Protein AF-A0A090KVN3-F1 (afdb_monomer)

Organism: Strongyloides ratti (NCBI:txid34506)

Foldseek 3Di:
DADPVPRAAWDADVVQQWTFHPDPVPRDIDHVCPPPLSPPDPDDPVLLVVLLVCVVVVHDLVVNCVVSVHDSVVSVVSSVSSVVVVVVVCVVPPVPPADDPDDDDDPPPPPDDDDDPPDDD

Radius of gyration: 23.24 Å; Cα contacts (8 Å, |Δi|>4): 98; chains: 1; bounding box: 38×51×78 Å

Solvent-accessible surface area (backbone atoms only — not comparable to full-atom values): 7686 Å² total; per-residue (Å²): 114,60,29,94,89,73,64,45,61,43,48,77,41,74,96,74,43,28,35,29,31,67,51,87,90,70,53,52,70,44,57,67,37,58,96,44,99,60,40,96,59,88,69,53,71,67,59,54,51,49,53,48,52,40,50,75,69,67,51,52,64,67,58,49,14,65,75,67,75,44,53,62,68,55,38,52,50,49,54,54,48,54,52,46,54,52,49,55,54,44,68,76,40,92,70,67,88,48,57,97,90,47,85,75,81,78,83,70,77,80,79,74,75,81,83,79,86,75,78,90,133

pLDDT: mean 83.03, std 16.19, range [42.59, 96.81]

Structure (mmCIF, N/CA/C/O backbone):
data_AF-A0A090KVN3-F1
#
_entry.id   AF-A0A090KVN3-F1
#
loop_
_atom_site.group_PDB
_atom_site.id
_atom_site.type_symbol
_atom_site.label_atom_id
_atom_site.label_alt_id
_atom_site.label_comp_id
_atom_site.label_asym_id
_atom_site.label_entity_id
_atom_site.label_seq_id
_atom_site.pdbx_PDB_ins_code
_atom_site.Cartn_x
_atom_site.Cartn_y
_atom_site.Cartn_z
_atom_site.occupancy
_atom_site.B_iso_or_equiv
_atom_site.auth_seq_id
_atom_site.auth_comp_id
_atom_site.auth_asym_id
_atom_site.auth_atom_id
_atom_site.pdbx_PDB_model_num
ATOM 1 N N . MET A 1 1 ? -10.866 9.350 15.349 1.00 78.56 1 MET A N 1
ATOM 2 C CA . MET A 1 1 ? -11.472 8.197 14.653 1.00 78.56 1 MET A CA 1
ATOM 3 C C . MET A 1 1 ? -12.481 7.554 15.581 1.00 78.56 1 MET A C 1
ATOM 5 O O . MET A 1 1 ? -12.116 7.161 16.689 1.00 78.56 1 MET A O 1
ATOM 9 N N . GLU A 1 2 ? -13.707 7.416 15.104 1.00 90.25 2 GLU A N 1
ATOM 10 C CA . GLU A 1 2 ? -14.776 6.663 15.760 1.00 90.25 2 GLU A CA 1
ATOM 11 C C . GLU A 1 2 ? -14.795 5.214 15.261 1.00 90.25 2 GLU A C 1
ATOM 13 O O . GLU A 1 2 ? -14.266 4.895 14.193 1.00 90.25 2 GLU A O 1
ATOM 18 N N . CYS A 1 3 ? -15.358 4.309 16.057 1.00 91.56 3 CYS A N 1
ATOM 19 C CA . CYS A 1 3 ? -15.504 2.915 15.668 1.00 91.56 3 CYS A CA 1
ATOM 20 C C . CYS A 1 3 ? -16.576 2.781 14.573 1.00 91.56 3 CYS A C 1
ATOM 22 O O . CYS A 1 3 ? -17.713 3.182 14.814 1.00 91.56 3 CYS A O 1
ATOM 24 N N . PRO A 1 4 ? -16.282 2.143 13.425 1.00 90.12 4 PRO A N 1
ATOM 25 C CA . PRO A 1 4 ? -17.243 2.040 12.325 1.00 90.12 4 PRO A CA 1
ATOM 26 C C . PRO A 1 4 ? -18.475 1.182 12.651 1.00 90.12 4 PRO A C 1
ATOM 28 O O . PRO A 1 4 ? -19.473 1.280 11.953 1.00 90.12 4 PRO A O 1
ATOM 31 N N . GLU A 1 5 ? -18.423 0.336 13.686 1.00 90.88 5 GLU A N 1
ATOM 32 C CA . GLU A 1 5 ? -19.559 -0.518 14.067 1.00 90.88 5 GLU A CA 1
ATOM 33 C C . GLU A 1 5 ? -20.460 0.101 15.141 1.00 90.88 5 GLU A C 1
ATOM 35 O O . GLU A 1 5 ? -21.634 -0.245 15.218 1.00 90.88 5 GLU A O 1
ATOM 40 N N . CYS A 1 6 ? -19.934 0.973 16.007 1.00 92.50 6 CYS A N 1
ATOM 41 C CA . CYS A 1 6 ? -20.689 1.453 17.170 1.00 92.50 6 CYS A CA 1
ATOM 42 C C . CYS A 1 6 ? -20.546 2.947 17.486 1.00 92.50 6 CYS A C 1
ATOM 44 O O . CYS A 1 6 ? -21.107 3.381 18.487 1.00 92.50 6 CYS A O 1
ATOM 46 N N . GLY A 1 7 ? -19.780 3.715 16.705 1.00 91.19 7 GLY A N 1
ATOM 47 C CA . GLY A 1 7 ? -19.584 5.163 16.885 1.00 91.19 7 GLY A CA 1
ATOM 48 C C . GLY A 1 7 ? -18.708 5.572 18.076 1.00 91.19 7 GLY A C 1
ATOM 49 O O . GLY A 1 7 ? -18.285 6.715 18.168 1.00 91.19 7 GLY A O 1
ATOM 50 N N . GLU A 1 8 ? -18.377 4.649 18.979 1.00 92.88 8 GLU A N 1
ATOM 51 C CA . GLU A 1 8 ? -17.575 4.950 20.172 1.00 92.88 8 GLU A CA 1
ATOM 52 C C . GLU A 1 8 ? -16.121 5.325 19.838 1.00 92.88 8 GLU A C 1
ATOM 54 O O . GLU A 1 8 ? -15.570 4.859 18.827 1.00 92.88 8 GLU A O 1
ATOM 59 N N . PRO A 1 9 ? -15.436 6.085 20.714 1.00 92.25 9 PRO A N 1
ATOM 60 C CA . PRO A 1 9 ? -14.046 6.454 20.503 1.00 92.25 9 PRO A CA 1
ATOM 61 C C . PRO A 1 9 ? -13.129 5.227 20.441 1.00 92.25 9 PRO A C 1
ATOM 63 O O . PRO A 1 9 ? -13.325 4.200 21.103 1.00 92.25 9 PRO A O 1
ATOM 66 N N . THR A 1 10 ? -12.072 5.352 19.645 1.00 94.50 10 THR A N 1
ATOM 67 C CA . THR A 1 10 ? -11.035 4.325 19.500 1.00 94.50 10 THR A CA 1
ATOM 68 C C . THR A 1 10 ? -9.722 4.777 20.134 1.00 94.50 10 THR A C 1
ATOM 70 O O . THR A 1 10 ? -9.415 5.966 20.195 1.00 94.50 10 THR A O 1
ATOM 73 N N . THR A 1 11 ? -8.915 3.823 20.594 1.00 94.81 11 THR A N 1
ATOM 74 C CA . THR A 1 11 ? -7.537 4.060 21.042 1.00 94.81 11 THR A CA 1
ATOM 75 C C . THR A 1 11 ? -6.562 3.564 19.983 1.00 94.81 11 THR A C 1
ATOM 77 O O . THR A 1 11 ? -6.714 2.457 19.460 1.00 94.81 11 THR A O 1
ATOM 80 N N . PHE A 1 12 ? -5.536 4.360 19.685 1.00 94.56 12 PHE A N 1
ATOM 81 C CA . PHE A 1 12 ? -4.525 4.002 18.697 1.00 94.56 12 PHE A CA 1
ATOM 82 C C . PHE A 1 12 ? -3.379 3.187 19.310 1.00 94.56 12 PHE A C 1
ATOM 84 O O . PHE A 1 12 ? -2.661 3.643 20.198 1.00 94.56 12 PHE A O 1
ATOM 91 N N . GLN A 1 13 ? -3.178 1.977 18.798 1.00 93.44 13 GLN A N 1
ATOM 92 C CA . GLN A 1 13 ? -2.083 1.083 19.154 1.00 93.44 13 GLN A CA 1
ATOM 93 C C . GLN A 1 13 ? -0.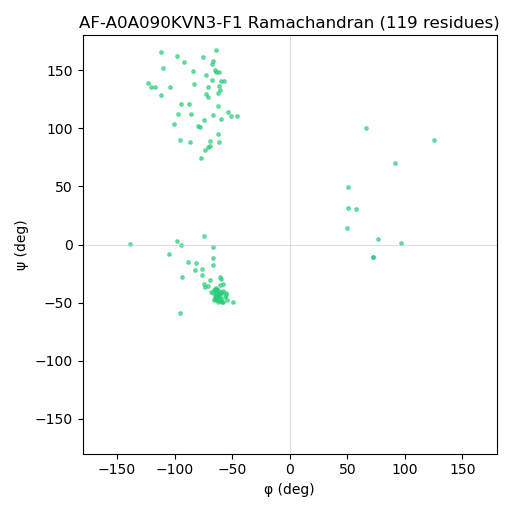935 1.249 18.158 1.00 93.44 13 GLN A C 1
ATOM 95 O O . GLN A 1 13 ? -0.869 0.535 17.157 1.00 93.44 13 GLN A O 1
ATOM 100 N N . ARG A 1 14 ? -0.013 2.172 18.455 1.00 90.00 14 ARG A N 1
ATOM 101 C CA . ARG A 1 14 ? 1.118 2.542 17.580 1.00 90.00 14 ARG A CA 1
ATOM 102 C C . ARG A 1 14 ? 1.908 1.342 17.054 1.00 90.00 14 ARG A C 1
ATOM 104 O O . ARG A 1 14 ? 2.074 1.218 15.850 1.00 90.00 14 ARG A O 1
ATOM 111 N N . ALA A 1 15 ? 2.308 0.423 17.934 1.00 90.06 15 ALA A N 1
ATOM 112 C CA . ALA A 1 15 ? 3.122 -0.741 17.566 1.00 90.06 15 ALA A CA 1
ATOM 113 C C . ALA A 1 15 ? 2.451 -1.676 16.543 1.00 90.06 15 ALA A C 1
ATOM 115 O O . ALA A 1 15 ? 3.134 -2.358 15.790 1.00 90.06 15 ALA A O 1
ATOM 116 N N . LYS A 1 16 ? 1.114 -1.720 16.519 1.00 88.88 16 LYS A N 1
ATOM 117 C CA . LYS A 1 16 ? 0.344 -2.568 15.596 1.00 88.88 16 LYS A CA 1
ATOM 118 C C . LYS A 1 16 ? -0.291 -1.779 14.456 1.00 88.88 16 LYS A C 1
ATOM 120 O O . LYS A 1 16 ? -0.862 -2.387 13.556 1.00 88.88 16 LYS A O 1
ATOM 125 N N . LEU A 1 17 ? -0.226 -0.447 14.512 1.00 91.62 17 LEU A N 1
ATOM 126 C CA . LEU A 1 17 ? -0.932 0.456 13.608 1.00 91.62 17 LEU A CA 1
ATOM 127 C C . LEU A 1 17 ? -2.425 0.101 13.529 1.00 91.62 17 LEU A C 1
ATOM 129 O O . LEU A 1 17 ? -2.988 -0.066 12.447 1.00 91.62 17 LEU A O 1
ATOM 133 N N . LEU A 1 18 ? -3.057 -0.063 14.695 1.00 93.62 18 LEU A N 1
ATOM 134 C CA . LEU A 1 18 ? -4.474 -0.411 14.821 1.00 93.62 18 LEU A CA 1
ATOM 135 C C . LEU A 1 18 ? -5.210 0.627 15.658 1.00 93.62 18 LEU A C 1
ATOM 137 O O . LEU A 1 18 ? -4.741 1.026 16.720 1.00 93.62 18 LEU A O 1
ATOM 141 N N . PHE A 1 19 ? -6.411 0.982 15.233 1.00 93.88 19 PHE A N 1
ATOM 142 C CA . PHE A 1 19 ? -7.387 1.666 16.062 1.00 93.88 19 PHE A CA 1
ATOM 143 C C . PHE A 1 19 ? -8.310 0.630 16.687 1.00 93.88 19 PHE A C 1
ATOM 145 O O . PHE A 1 19 ? -8.947 -0.145 15.977 1.00 93.88 19 PHE A O 1
ATOM 152 N N . LYS A 1 20 ? -8.367 0.585 18.017 1.00 94.44 20 LYS A N 1
ATOM 153 C CA . LYS A 1 20 ? -9.177 -0.381 18.761 1.00 94.44 20 LYS A CA 1
ATOM 154 C C . LYS A 1 20 ? -10.316 0.330 19.477 1.00 94.44 20 LYS A C 1
ATOM 156 O O . LYS A 1 20 ? -10.071 1.279 20.216 1.00 94.44 20 LYS A O 1
ATOM 161 N N . CYS A 1 21 ? -11.543 -0.145 19.292 1.00 95.00 21 CYS A N 1
ATOM 162 C CA . CYS A 1 21 ? -12.704 0.345 20.026 1.00 95.00 21 CYS A CA 1
ATOM 163 C C . CYS A 1 21 ? -12.529 0.118 21.536 1.00 95.00 21 CYS A C 1
ATOM 165 O O . CYS A 1 21 ? -12.152 -0.976 21.971 1.00 95.00 21 CYS A O 1
ATOM 167 N N . THR A 1 22 ? -12.812 1.151 22.331 1.00 91.69 22 THR A N 1
ATOM 168 C CA . THR A 1 22 ? -12.727 1.113 23.800 1.00 91.69 22 THR A CA 1
ATOM 169 C C . THR A 1 22 ? -13.905 0.369 24.434 1.00 91.69 22 THR A C 1
ATOM 171 O O . THR A 1 22 ? -13.762 -0.219 25.510 1.00 91.69 22 THR A O 1
ATOM 174 N N . LYS A 1 23 ? -15.058 0.322 23.751 1.00 92.69 23 LYS A N 1
ATOM 175 C CA . LYS A 1 23 ? -16.266 -0.366 24.219 1.00 92.69 23 LYS A CA 1
ATOM 176 C C . LYS A 1 23 ? -16.014 -1.865 24.368 1.00 92.69 23 LYS A C 1
ATOM 178 O O . LYS A 1 23 ? -15.736 -2.568 23.392 1.00 92.69 23 LYS A O 1
ATOM 183 N N . ARG A 1 24 ? -16.175 -2.378 25.594 1.00 88.31 24 ARG A N 1
ATOM 184 C CA . ARG A 1 24 ? -15.911 -3.789 25.936 1.00 88.31 24 ARG A CA 1
ATOM 185 C C . ARG A 1 24 ? -16.758 -4.792 25.156 1.00 88.31 24 ARG A C 1
ATOM 187 O O . ARG A 1 24 ? -16.266 -5.901 24.964 1.00 88.31 24 ARG A O 1
ATOM 194 N N . SER A 1 25 ? -17.972 -4.422 24.743 1.00 92.88 25 SER A N 1
ATOM 195 C CA . SER A 1 25 ? -18.871 -5.278 23.958 1.00 92.88 25 SER A CA 1
ATOM 196 C C . SER A 1 25 ? -18.567 -5.287 22.457 1.00 92.88 25 SER A C 1
ATOM 198 O O . SER A 1 25 ? -18.921 -6.248 21.792 1.00 92.88 25 SER A O 1
ATOM 200 N N . CYS A 1 26 ? -17.890 -4.259 21.929 1.00 92.69 26 CYS A N 1
ATOM 201 C CA . CYS A 1 26 ? -17.528 -4.173 20.511 1.00 92.69 26 CYS A CA 1
ATOM 202 C C . CYS A 1 26 ? -16.103 -4.690 20.266 1.00 92.69 26 CYS A C 1
ATOM 204 O O . CYS A 1 26 ? -15.898 -5.642 19.522 1.00 92.69 26 CYS A O 1
ATOM 206 N N . ARG A 1 27 ? -15.092 -4.082 20.912 1.00 88.19 27 ARG A N 1
ATOM 207 C CA . ARG A 1 27 ? -13.651 -4.408 20.770 1.00 88.19 27 ARG A CA 1
ATOM 208 C C . ARG A 1 27 ? -13.121 -4.486 19.330 1.00 88.19 27 ARG A C 1
ATOM 210 O O . ARG A 1 27 ? -12.003 -4.974 19.136 1.00 88.19 27 ARG A O 1
ATOM 217 N N . LYS A 1 28 ? -13.865 -3.991 18.339 1.00 93.31 28 LYS A N 1
ATOM 218 C CA . LYS A 1 28 ? -13.446 -4.009 16.940 1.00 93.31 28 LYS A CA 1
ATOM 219 C C . LYS A 1 28 ? -12.114 -3.285 16.775 1.00 93.31 28 LYS A C 1
ATOM 221 O O . LYS A 1 28 ? -11.866 -2.261 17.418 1.00 93.31 28 LYS A O 1
ATOM 226 N N . ALA A 1 29 ? -11.260 -3.832 15.919 1.00 92.50 29 ALA A N 1
ATOM 227 C CA . ALA A 1 29 ? -9.998 -3.224 15.536 1.00 92.50 29 ALA A CA 1
ATOM 228 C C . ALA A 1 29 ? -10.009 -2.912 14.039 1.00 92.50 29 ALA A C 1
ATOM 230 O O . ALA A 1 29 ? -10.424 -3.740 13.229 1.00 92.50 29 ALA A O 1
ATOM 231 N N . VAL A 1 30 ? -9.538 -1.722 13.688 1.00 92.19 30 VAL A N 1
ATOM 232 C CA . VAL A 1 30 ? -9.412 -1.236 12.314 1.00 92.19 30 VAL A CA 1
ATOM 233 C C . VAL A 1 30 ? -7.943 -0.926 12.064 1.00 92.19 30 VAL A C 1
ATOM 235 O O . VAL A 1 30 ? -7.281 -0.342 12.922 1.00 92.19 30 VAL A O 1
ATOM 238 N N . SER A 1 31 ? -7.401 -1.331 10.915 1.00 91.75 31 SER A N 1
ATOM 239 C CA . SER A 1 31 ? -6.021 -0.978 10.580 1.00 91.75 31 SER A CA 1
ATOM 240 C C . SER A 1 31 ? -5.917 0.505 10.265 1.00 91.75 31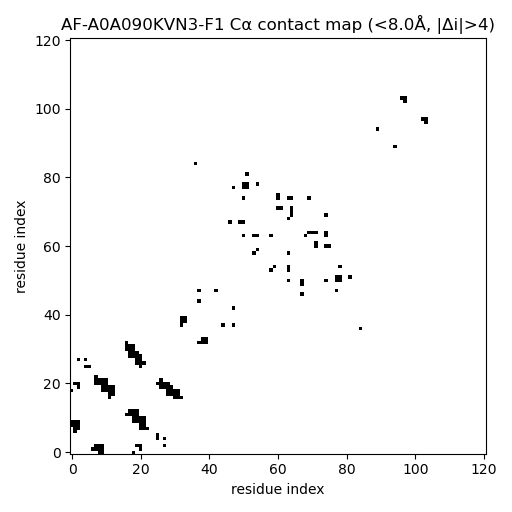 SER A C 1
ATOM 242 O O . SER A 1 31 ? -6.711 1.030 9.495 1.00 91.75 31 SER A O 1
ATOM 244 N N . ALA A 1 32 ? -4.890 1.162 10.794 1.00 90.88 32 ALA A N 1
ATOM 245 C CA . ALA A 1 32 ? -4.552 2.528 10.418 1.00 90.88 32 ALA A CA 1
ATOM 246 C C . ALA A 1 32 ? -4.069 2.648 8.966 1.00 90.88 32 ALA A C 1
ATOM 248 O O . ALA A 1 32 ? -3.990 3.752 8.444 1.00 90.88 32 ALA A O 1
ATOM 249 N N . LYS A 1 33 ? -3.778 1.518 8.306 1.00 90.06 33 LYS A N 1
ATOM 250 C CA . LYS A 1 33 ? -3.501 1.466 6.867 1.00 90.06 33 LYS A CA 1
ATOM 251 C C . LYS A 1 33 ? -4.772 1.586 6.027 1.00 90.06 33 LYS A C 1
ATOM 253 O O . LYS A 1 33 ? -4.673 1.906 4.846 1.00 90.06 33 LYS A O 1
ATOM 258 N N . ASN A 1 34 ? -5.947 1.300 6.592 1.00 89.38 34 ASN A N 1
ATOM 259 C CA . ASN A 1 34 ? -7.203 1.351 5.846 1.00 89.38 34 ASN A CA 1
ATOM 260 C C . ASN A 1 34 ? -7.467 2.772 5.337 1.00 89.38 34 ASN A C 1
ATOM 262 O O . ASN A 1 34 ? -7.288 3.735 6.076 1.00 89.38 34 ASN A O 1
ATOM 266 N N . GLY A 1 35 ? -7.898 2.888 4.080 1.00 84.62 35 GLY A N 1
ATOM 267 C CA . GLY A 1 35 ? -8.117 4.183 3.425 1.00 84.62 35 GLY A CA 1
ATOM 268 C C . GLY A 1 35 ? -6.836 4.892 2.973 1.00 84.62 35 GLY A C 1
ATOM 269 O O . GLY A 1 35 ? -6.909 6.008 2.478 1.00 84.62 35 GLY A O 1
ATOM 270 N N . THR A 1 36 ? -5.669 4.260 3.119 1.00 89.75 36 THR A N 1
ATOM 271 C CA . THR A 1 36 ? -4.402 4.750 2.558 1.00 89.75 36 THR A CA 1
ATOM 272 C C . THR A 1 36 ? -3.935 3.825 1.441 1.00 89.75 36 THR A C 1
ATOM 274 O O . THR A 1 36 ? -4.363 2.671 1.370 1.00 89.75 36 THR A O 1
ATOM 277 N N . PHE A 1 37 ? -2.974 4.274 0.636 1.00 89.31 37 PHE A N 1
ATOM 278 C CA . PHE A 1 37 ? -2.361 3.426 -0.388 1.00 89.31 37 PHE A CA 1
ATOM 279 C C . PHE A 1 37 ? -1.530 2.251 0.176 1.00 89.31 37 PHE A C 1
ATOM 281 O O . PHE A 1 37 ? -1.005 1.424 -0.561 1.00 89.31 37 PHE A O 1
ATOM 288 N N . PHE A 1 38 ? -1.400 2.140 1.502 1.00 91.31 38 PHE A N 1
ATOM 289 C CA . PHE A 1 38 ? -0.783 0.985 2.152 1.00 91.31 38 PHE A CA 1
ATOM 290 C C . PHE A 1 38 ? -1.793 -0.091 2.589 1.00 91.31 38 PHE A C 1
ATOM 292 O O . PHE A 1 38 ? -1.409 -1.101 3.195 1.00 91.31 38 PHE A O 1
ATOM 299 N N . ALA A 1 39 ? -3.089 0.126 2.351 1.00 90.38 39 ALA A N 1
ATOM 300 C CA . ALA A 1 39 ? -4.142 -0.808 2.730 1.00 90.38 39 ALA A CA 1
ATOM 301 C C . ALA A 1 39 ? -3.950 -2.177 2.055 1.00 90.38 39 ALA A C 1
ATOM 303 O O . ALA A 1 39 ? -3.554 -2.270 0.902 1.00 90.38 39 ALA A O 1
ATOM 304 N N . GLY A 1 40 ? -4.224 -3.269 2.776 1.00 86.00 40 GLY A N 1
ATOM 305 C CA . GLY A 1 40 ? -4.216 -4.625 2.203 1.00 86.00 40 GLY A CA 1
ATOM 306 C C . GLY A 1 40 ? -2.840 -5.217 1.861 1.00 86.00 40 GLY A C 1
ATOM 307 O O . GLY A 1 40 ? -2.743 -6.424 1.638 1.00 86.00 40 GLY A O 1
ATOM 308 N N . HIS A 1 41 ? -1.761 -4.431 1.887 1.00 87.94 41 HIS A N 1
ATOM 309 C CA . HIS A 1 41 ? -0.421 -4.927 1.579 1.00 87.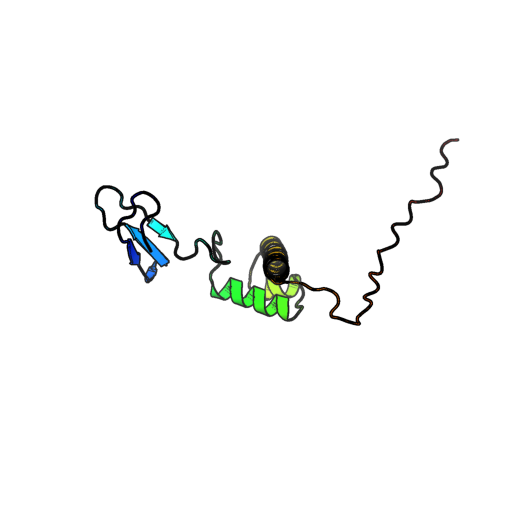94 41 HIS A CA 1
ATOM 310 C C . HIS A 1 41 ? 0.257 -5.596 2.787 1.00 87.94 41 HIS A C 1
ATOM 312 O O . HIS A 1 41 ? 0.196 -5.111 3.927 1.00 87.94 41 HIS A O 1
ATOM 318 N N . ARG A 1 42 ? 0.921 -6.729 2.510 1.00 85.19 42 ARG A N 1
ATOM 319 C CA . ARG A 1 42 ? 1.776 -7.474 3.458 1.00 85.19 42 ARG A CA 1
ATOM 320 C C . ARG A 1 42 ? 3.230 -6.992 3.468 1.00 85.19 42 ARG A C 1
ATOM 322 O O . ARG A 1 42 ? 3.961 -7.325 4.390 1.00 85.19 42 ARG A O 1
ATOM 329 N N . VAL A 1 43 ? 3.612 -6.228 2.448 1.00 85.81 43 VAL A N 1
ATOM 330 C CA . VAL A 1 43 ? 4.930 -5.606 2.293 1.00 85.81 43 VAL A CA 1
ATOM 331 C C . VAL A 1 43 ? 5.060 -4.441 3.280 1.00 85.81 43 VAL A C 1
ATOM 333 O O . VAL A 1 43 ? 4.061 -3.785 3.598 1.00 85.81 43 VAL A O 1
ATOM 336 N N . SER A 1 44 ? 6.262 -4.204 3.804 1.00 89.44 44 SER A N 1
ATOM 337 C CA . SER A 1 44 ? 6.503 -3.102 4.738 1.00 89.44 44 SER A CA 1
ATOM 338 C C . SER A 1 44 ? 6.340 -1.740 4.053 1.00 89.44 44 SER A C 1
ATOM 340 O O . SER A 1 44 ? 6.477 -1.608 2.837 1.00 89.44 44 SER A O 1
ATOM 342 N N . PHE A 1 45 ? 6.075 -0.686 4.832 1.00 91.31 45 PHE A N 1
ATOM 343 C CA . PHE A 1 45 ? 5.975 0.669 4.279 1.00 91.31 45 PHE A CA 1
ATOM 344 C C . PHE A 1 45 ? 7.253 1.102 3.566 1.00 91.31 45 PHE A C 1
ATOM 346 O O . PHE A 1 45 ? 7.178 1.718 2.507 1.00 91.31 45 PHE A O 1
ATOM 353 N N . SER A 1 46 ? 8.413 0.764 4.135 1.00 92.00 46 SER A N 1
ATOM 354 C CA . SER A 1 46 ? 9.702 1.158 3.571 1.00 92.00 46 SER A CA 1
ATOM 355 C C . SER A 1 46 ? 9.929 0.526 2.204 1.00 92.00 46 SER A C 1
ATOM 357 O O . SER A 1 46 ? 10.366 1.210 1.288 1.00 92.00 46 SER A O 1
ATOM 359 N N . GLU A 1 47 ? 9.606 -0.756 2.048 1.00 92.88 47 GLU A N 1
ATOM 360 C CA . GLU A 1 47 ? 9.733 -1.453 0.765 1.00 92.88 47 GLU A CA 1
ATOM 361 C C . GLU A 1 47 ? 8.758 -0.896 -0.276 1.00 92.88 47 GLU A C 1
ATOM 363 O O . GLU A 1 47 ? 9.147 -0.677 -1.419 1.00 92.88 47 GLU A O 1
ATOM 368 N N . ILE A 1 48 ? 7.506 -0.610 0.109 1.00 94.50 48 ILE A N 1
ATOM 369 C CA . ILE A 1 48 ? 6.518 -0.003 -0.801 1.00 94.50 48 ILE A CA 1
ATOM 370 C C . ILE A 1 48 ? 7.018 1.356 -1.298 1.00 94.50 48 ILE A C 1
ATOM 372 O O . ILE A 1 48 ? 6.982 1.622 -2.498 1.00 94.50 48 ILE A O 1
ATOM 376 N N . LEU A 1 49 ? 7.521 2.198 -0.391 1.00 95.06 49 LEU A N 1
ATOM 377 C CA . LEU A 1 49 ? 8.073 3.507 -0.737 1.00 95.06 49 LEU A CA 1
ATOM 378 C C . LEU A 1 49 ? 9.335 3.393 -1.598 1.00 95.06 49 LEU A C 1
ATOM 380 O O . LEU A 1 49 ? 9.493 4.160 -2.543 1.00 95.06 49 LEU A O 1
ATOM 384 N N . HIS A 1 50 ? 10.204 2.421 -1.321 1.00 95.62 50 HIS A N 1
ATOM 385 C CA . HIS A 1 50 ? 11.404 2.181 -2.119 1.00 95.62 50 HIS A CA 1
ATOM 386 C C . HIS A 1 50 ? 11.039 1.744 -3.548 1.00 95.62 50 HIS A C 1
ATOM 388 O O . HIS A 1 50 ? 11.526 2.327 -4.515 1.00 95.62 50 HIS A O 1
ATOM 394 N N . MET A 1 51 ? 10.108 0.797 -3.706 1.00 95.94 51 MET A N 1
ATOM 395 C CA . MET A 1 51 ? 9.610 0.401 -5.028 1.00 95.94 51 MET A CA 1
ATOM 396 C C . MET A 1 51 ? 8.970 1.579 -5.774 1.00 95.94 51 MET A C 1
ATOM 398 O O . MET A 1 51 ? 9.199 1.732 -6.974 1.00 95.94 51 MET A O 1
ATOM 402 N N . ALA A 1 52 ? 8.201 2.426 -5.081 1.00 95.69 52 ALA A N 1
ATOM 403 C CA . ALA A 1 52 ? 7.599 3.621 -5.672 1.00 95.69 52 ALA A CA 1
ATOM 404 C C . ALA A 1 52 ? 8.665 4.618 -6.148 1.00 95.69 52 ALA A C 1
ATOM 406 O O . ALA A 1 52 ? 8.582 5.120 -7.267 1.00 95.69 52 ALA A O 1
ATOM 407 N N . TYR A 1 53 ? 9.698 4.859 -5.336 1.00 96.81 53 TYR A N 1
ATOM 408 C CA . TYR A 1 53 ? 10.830 5.710 -5.697 1.00 96.81 53 TYR A CA 1
ATOM 409 C C . TYR A 1 53 ? 11.545 5.202 -6.957 1.00 96.81 53 TYR A C 1
ATOM 411 O O . TYR A 1 53 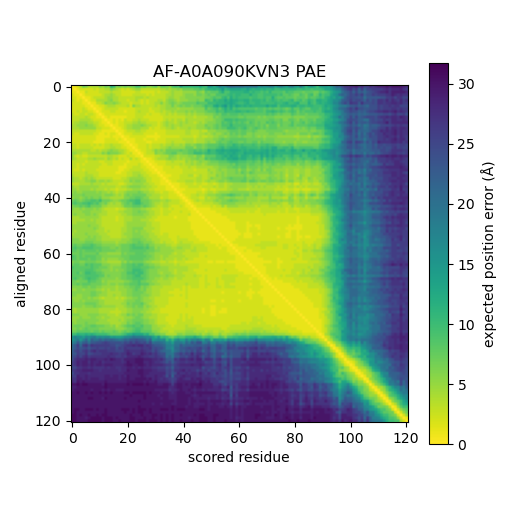? 11.734 5.957 -7.911 1.00 96.81 53 TYR A O 1
ATOM 419 N N . LEU A 1 54 ? 11.877 3.909 -7.008 1.00 96.38 54 LEU A N 1
ATOM 420 C CA . LEU A 1 54 ? 12.538 3.315 -8.172 1.00 96.38 54 LEU A CA 1
ATOM 421 C C . LEU A 1 54 ? 11.658 3.364 -9.425 1.00 96.38 54 LEU A C 1
ATOM 423 O O . LEU A 1 54 ? 12.168 3.593 -10.525 1.00 96.38 54 LEU A O 1
ATOM 427 N N . TRP A 1 55 ? 10.346 3.172 -9.267 1.00 96.44 55 TRP A N 1
ATOM 428 C CA . TRP A 1 55 ? 9.385 3.298 -10.358 1.00 96.44 55 TRP A CA 1
ATOM 429 C C . TRP A 1 55 ? 9.326 4.726 -10.914 1.00 96.44 55 TRP A C 1
ATOM 431 O O . TRP A 1 55 ? 9.392 4.900 -12.131 1.00 96.44 55 TRP A O 1
ATOM 441 N N . LEU A 1 56 ? 9.288 5.746 -10.048 1.00 95.12 56 LEU A N 1
ATOM 442 C CA . LEU A 1 56 ? 9.357 7.156 -10.455 1.00 95.12 56 LEU A CA 1
ATOM 443 C C . LEU A 1 56 ? 10.665 7.474 -11.189 1.00 95.12 56 LEU A C 1
ATOM 445 O O . LEU A 1 56 ? 10.666 8.226 -12.162 1.00 95.12 56 LEU A O 1
ATOM 449 N N . TRP A 1 57 ? 11.764 6.835 -10.783 1.00 96.19 57 TRP A N 1
ATOM 450 C CA . TRP A 1 57 ? 13.059 6.923 -11.460 1.00 96.19 57 TRP A CA 1
ATOM 451 C C . TRP A 1 57 ? 13.136 6.125 -12.776 1.00 96.19 57 TRP A C 1
ATOM 453 O O . TRP A 1 57 ? 14.202 6.004 -13.376 1.00 96.19 57 TRP A O 1
ATOM 463 N N . LYS A 1 58 ? 12.013 5.561 -13.245 1.00 94.25 58 LYS A N 1
ATOM 464 C CA . LYS A 1 58 ? 11.909 4.742 -14.466 1.00 94.25 58 LYS A CA 1
ATOM 465 C C . LYS A 1 58 ? 12.835 3.521 -14.462 1.00 94.25 58 LYS A C 1
ATOM 467 O O . LYS A 1 58 ? 13.277 3.054 -15.512 1.00 94.25 58 LYS A O 1
ATOM 472 N N . THR A 1 59 ? 13.110 2.981 -13.277 1.00 95.00 59 THR A N 1
ATOM 473 C CA . THR A 1 59 ? 13.936 1.784 -13.112 1.00 95.00 59 THR A CA 1
ATOM 474 C C . THR 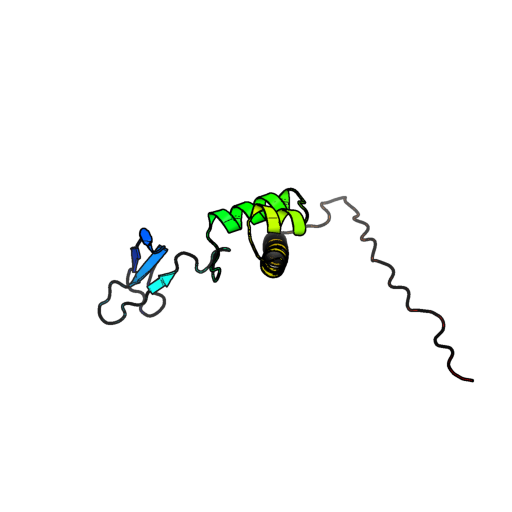A 1 59 ? 13.221 0.563 -13.693 1.00 95.00 59 THR A C 1
ATOM 476 O O . THR A 1 59 ? 12.004 0.413 -13.564 1.00 95.00 59 THR A O 1
ATOM 479 N N . SER A 1 60 ? 13.969 -0.335 -14.341 1.00 94.31 60 SER A N 1
ATOM 480 C CA . SER A 1 60 ? 13.387 -1.547 -14.925 1.00 94.31 60 SER A CA 1
ATOM 481 C C . SER A 1 60 ? 12.795 -2.467 -13.849 1.00 94.31 60 SER A C 1
ATOM 483 O O . SER A 1 60 ? 13.328 -2.573 -12.745 1.00 94.31 60 SER A O 1
ATOM 485 N N . VAL A 1 61 ? 11.733 -3.206 -14.183 1.00 93.88 61 VAL A N 1
ATOM 486 C CA . VAL A 1 61 ? 11.090 -4.150 -13.246 1.00 93.88 61 VAL A CA 1
ATOM 487 C C . VAL A 1 61 ? 12.065 -5.214 -12.735 1.00 93.88 61 VAL A C 1
ATOM 489 O O . VAL A 1 61 ? 11.958 -5.650 -11.594 1.00 93.88 61 VAL A O 1
ATOM 492 N N . ILE A 1 62 ? 13.018 -5.628 -13.576 1.00 95.44 62 ILE A N 1
ATOM 493 C CA . ILE A 1 62 ? 14.047 -6.614 -13.220 1.00 95.44 62 ILE A CA 1
ATOM 494 C C . ILE A 1 62 ? 14.958 -6.028 -12.138 1.00 95.44 62 ILE A C 1
ATOM 496 O O . ILE A 1 62 ? 1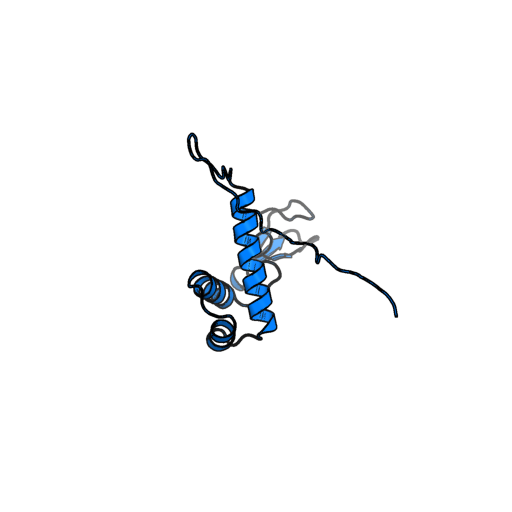5.151 -6.647 -11.099 1.00 95.44 62 ILE A O 1
ATOM 500 N N . SER A 1 63 ? 15.425 -4.796 -12.335 1.00 94.12 63 SER A N 1
ATOM 501 C CA . SER A 1 63 ? 16.262 -4.098 -11.359 1.00 94.12 63 SER A CA 1
ATOM 502 C C . SER A 1 63 ? 15.517 -3.814 -10.051 1.00 94.12 63 SER A C 1
ATOM 504 O O . SER A 1 63 ? 16.103 -3.967 -8.989 1.00 94.12 63 SER A O 1
ATOM 506 N N . ILE A 1 64 ? 14.228 -3.456 -10.103 1.00 94.75 64 ILE A N 1
ATOM 507 C CA . ILE A 1 64 ? 13.399 -3.251 -8.898 1.00 94.75 64 ILE A CA 1
ATOM 508 C C . ILE A 1 64 ? 13.231 -4.559 -8.126 1.00 94.75 64 ILE A C 1
ATOM 510 O O . ILE A 1 64 ? 13.382 -4.585 -6.909 1.00 94.75 64 ILE A O 1
ATOM 514 N N . LYS A 1 65 ? 12.937 -5.653 -8.836 1.00 94.75 65 LYS A N 1
ATOM 515 C CA . LYS A 1 65 ? 12.841 -6.993 -8.254 1.00 94.75 65 LYS A CA 1
ATOM 516 C C . LYS A 1 65 ? 14.127 -7.352 -7.503 1.00 94.75 65 LYS A C 1
ATOM 518 O O . LYS A 1 65 ? 14.040 -7.810 -6.370 1.00 94.75 65 LYS A O 1
ATOM 523 N N . ASP A 1 66 ? 15.285 -7.133 -8.121 1.00 94.38 66 ASP A N 1
ATOM 524 C CA . ASP A 1 66 ? 16.569 -7.501 -7.524 1.00 94.38 66 ASP A CA 1
ATOM 525 C C . ASP A 1 66 ? 16.977 -6.553 -6.376 1.00 94.38 66 ASP A C 1
ATOM 527 O O . ASP A 1 66 ? 17.492 -7.022 -5.370 1.00 94.38 66 ASP A O 1
ATOM 531 N N . GLN A 1 67 ? 16.691 -5.247 -6.465 1.00 92.94 67 GLN A N 1
ATOM 532 C CA . GLN A 1 67 ? 17.015 -4.269 -5.409 1.00 92.94 67 GLN A CA 1
ATOM 533 C C . GLN A 1 67 ? 16.100 -4.354 -4.183 1.00 92.94 67 GLN A C 1
ATOM 535 O O . GLN A 1 67 ? 16.537 -4.080 -3.069 1.00 92.94 67 GLN A O 1
ATOM 540 N N . CYS A 1 68 ? 14.824 -4.686 -4.381 1.00 92.88 68 CYS A N 1
ATOM 541 C CA . CYS A 1 68 ? 13.851 -4.810 -3.297 1.00 92.88 68 CYS A CA 1
ATOM 542 C C . CYS A 1 68 ? 13.653 -6.262 -2.836 1.00 92.88 68 CYS A C 1
ATOM 544 O O . CYS A 1 68 ? 12.784 -6.502 -2.008 1.00 92.88 68 CYS A O 1
ATOM 546 N N . GLU A 1 69 ? 14.401 -7.220 -3.397 1.00 93.81 69 GLU A N 1
ATOM 547 C CA . GLU A 1 69 ? 14.317 -8.658 -3.088 1.00 93.81 69 GLU A CA 1
ATOM 548 C C . GLU A 1 69 ? 12.887 -9.237 -3.151 1.00 93.81 69 GLU A C 1
ATOM 550 O O . GLU A 1 69 ? 12.522 -10.181 -2.448 1.00 93.81 69 GLU A O 1
ATOM 555 N N . VAL A 1 70 ? 12.047 -8.689 -4.032 1.00 92.75 70 VAL A N 1
ATOM 556 C CA . VAL A 1 70 ? 10.659 -9.133 -4.213 1.00 92.75 70 VAL A CA 1
ATOM 557 C C . VAL A 1 70 ? 10.530 -10.091 -5.391 1.00 92.75 70 VAL A C 1
ATOM 559 O O . VAL A 1 70 ? 11.361 -10.140 -6.295 1.00 92.75 70 VAL A O 1
ATOM 562 N N . SER A 1 71 ? 9.431 -10.847 -5.446 1.00 93.75 71 SER A N 1
ATOM 563 C CA . SER A 1 71 ? 9.133 -11.633 -6.645 1.00 93.75 71 SER A CA 1
ATOM 564 C C . SER A 1 71 ? 8.864 -10.716 -7.847 1.00 93.75 71 SER A C 1
ATOM 566 O O . SER A 1 71 ? 8.315 -9.620 -7.699 1.00 93.75 71 SER A O 1
ATOM 568 N N . LYS A 1 72 ? 9.178 -11.185 -9.062 1.00 94.00 72 LYS A N 1
ATOM 569 C CA . LYS A 1 72 ? 8.871 -10.444 -10.299 1.00 94.00 72 LYS A CA 1
ATOM 570 C C . LYS A 1 72 ? 7.381 -10.102 -10.385 1.00 94.00 72 LYS A C 1
ATOM 572 O O . LYS A 1 72 ? 7.027 -8.986 -10.747 1.00 94.00 72 LYS A O 1
ATOM 577 N N . THR A 1 73 ? 6.522 -11.050 -10.013 1.00 95.38 73 THR A N 1
ATOM 578 C CA . THR A 1 73 ? 5.068 -10.870 -9.975 1.00 95.38 73 THR A CA 1
ATOM 579 C C . THR A 1 73 ? 4.674 -9.754 -9.013 1.00 95.38 73 THR A C 1
ATOM 581 O O . THR A 1 73 ? 3.892 -8.885 -9.380 1.00 95.38 73 THR A O 1
ATOM 584 N N . THR A 1 74 ? 5.262 -9.728 -7.815 1.00 93.31 74 THR A N 1
ATOM 585 C CA . THR A 1 74 ? 5.038 -8.668 -6.824 1.00 93.31 74 THR A CA 1
ATOM 586 C C . THR A 1 74 ? 5.452 -7.307 -7.379 1.00 93.31 74 THR A C 1
ATOM 588 O O . THR A 1 74 ? 4.651 -6.378 -7.333 1.00 93.31 74 THR A O 1
ATOM 591 N N . ALA A 1 75 ? 6.652 -7.198 -7.959 1.00 94.62 75 ALA A N 1
ATOM 592 C CA . ALA A 1 75 ? 7.130 -5.957 -8.566 1.00 94.62 75 ALA A CA 1
ATOM 593 C C . ALA A 1 75 ? 6.180 -5.467 -9.674 1.00 94.62 75 ALA A C 1
ATOM 595 O O . ALA A 1 75 ? 5.738 -4.322 -9.641 1.00 94.62 75 ALA A O 1
ATOM 596 N N . CYS A 1 76 ? 5.788 -6.338 -10.611 1.00 95.38 76 CYS A N 1
ATOM 597 C CA . CYS A 1 76 ? 4.816 -5.996 -11.655 1.00 95.38 76 CYS A CA 1
ATOM 598 C C . CYS A 1 76 ? 3.488 -5.485 -11.076 1.00 95.38 76 CYS A C 1
ATOM 600 O O . CYS A 1 76 ? 2.973 -4.468 -11.543 1.00 95.38 76 CYS A O 1
ATOM 602 N N . SER A 1 77 ? 2.950 -6.159 -10.055 1.00 95.19 77 SER A N 1
ATOM 603 C CA . SER A 1 77 ? 1.704 -5.753 -9.399 1.00 95.19 77 SER A CA 1
ATOM 604 C C . SER A 1 77 ? 1.821 -4.377 -8.745 1.00 95.19 77 SER A C 1
ATOM 606 O O . SER A 1 77 ? 0.931 -3.551 -8.924 1.00 95.19 77 SER A O 1
ATOM 608 N N . PHE A 1 78 ? 2.921 -4.095 -8.038 1.00 94.81 78 PHE A N 1
ATOM 609 C CA . PHE A 1 78 ? 3.143 -2.783 -7.420 1.00 94.81 78 PHE A CA 1
ATOM 610 C C . PHE A 1 78 ? 3.317 -1.672 -8.452 1.00 94.81 78 PHE A C 1
ATOM 612 O O . PHE A 1 78 ? 2.758 -0.598 -8.285 1.00 94.81 78 PHE A O 1
ATOM 619 N N . LEU A 1 79 ? 4.018 -1.929 -9.554 1.00 94.62 79 LEU A N 1
ATOM 620 C CA . LEU A 1 79 ? 4.158 -0.951 -10.633 1.00 94.62 79 LEU A CA 1
ATOM 621 C C . LEU A 1 79 ? 2.812 -0.627 -11.294 1.00 94.62 79 LEU A C 1
ATOM 623 O O . LEU A 1 79 ? 2.518 0.536 -11.573 1.00 94.62 79 LEU A O 1
ATOM 627 N N . GLY A 1 80 ? 1.977 -1.646 -11.518 1.00 95.31 80 GLY A N 1
ATOM 628 C CA . GLY A 1 80 ? 0.601 -1.454 -11.977 1.00 95.31 80 GLY A CA 1
ATOM 629 C C . GLY A 1 80 ? -0.229 -0.643 -10.981 1.00 95.31 80 GLY A C 1
ATOM 630 O O . GLY A 1 80 ? -0.941 0.272 -11.387 1.00 95.31 80 GLY A O 1
ATOM 631 N N . TYR A 1 81 ? -0.074 -0.936 -9.691 1.00 94.75 81 TYR A N 1
ATOM 632 C CA . TYR A 1 81 ? -0.735 -0.226 -8.603 1.00 94.75 81 TYR A CA 1
ATOM 633 C C . TYR A 1 81 ? -0.312 1.247 -8.506 1.00 94.75 81 TYR A C 1
ATOM 635 O O . TYR A 1 81 ? -1.169 2.119 -8.423 1.00 94.75 81 TYR A O 1
ATOM 643 N N . PHE A 1 82 ? 0.983 1.563 -8.605 1.00 95.00 82 PHE A N 1
ATOM 644 C CA . PHE A 1 82 ? 1.460 2.952 -8.609 1.00 95.00 82 PHE A CA 1
ATOM 645 C C . PHE A 1 82 ? 0.925 3.738 -9.804 1.00 95.00 82 PHE A C 1
ATOM 647 O O . PHE A 1 82 ? 0.522 4.889 -9.657 1.00 95.00 82 PHE A O 1
ATOM 654 N N . ARG A 1 83 ? 0.854 3.105 -10.981 1.00 94.56 83 ARG A N 1
ATOM 655 C CA . ARG A 1 83 ? 0.240 3.721 -12.161 1.00 94.56 83 ARG A CA 1
ATOM 656 C C . ARG A 1 83 ? -1.238 4.041 -11.930 1.00 94.56 83 ARG A C 1
ATOM 658 O O . ARG A 1 83 ? -1.676 5.108 -12.341 1.00 94.56 83 ARG A O 1
ATOM 665 N N . GLN A 1 84 ? -1.987 3.136 -11.298 1.00 93.75 84 GLN A N 1
ATOM 666 C CA . GLN A 1 84 ? -3.387 3.376 -10.931 1.00 93.75 84 GLN A CA 1
ATOM 667 C C . GLN A 1 84 ? -3.505 4.522 -9.928 1.00 93.75 84 GLN A C 1
ATOM 669 O O . GLN A 1 84 ? -4.243 5.456 -10.190 1.00 93.75 84 GLN A O 1
ATOM 674 N N . LEU A 1 85 ? -2.698 4.528 -8.863 1.00 91.56 85 LEU A N 1
ATOM 675 C CA . LEU A 1 85 ? -2.692 5.617 -7.880 1.00 91.56 85 LEU A CA 1
ATOM 676 C C . LEU A 1 85 ? -2.454 6.992 -8.513 1.00 91.56 85 LEU A C 1
ATOM 678 O O . LEU A 1 85 ? -3.112 7.959 -8.144 1.00 91.56 85 LEU A O 1
ATOM 682 N N . VAL A 1 86 ? -1.506 7.089 -9.451 1.00 90.75 86 VAL A N 1
ATOM 683 C CA . VAL A 1 86 ? -1.239 8.345 -10.165 1.00 90.75 86 VAL A CA 1
ATOM 684 C C . VAL A 1 86 ? -2.398 8.712 -11.091 1.00 90.75 86 VAL A C 1
ATOM 686 O O . VAL A 1 86 ? -2.759 9.882 -11.151 1.00 90.75 86 VAL A O 1
ATOM 689 N N . ALA A 1 87 ? -2.992 7.743 -11.793 1.00 89.94 87 ALA A N 1
ATOM 690 C CA . ALA A 1 87 ? -4.157 7.987 -12.643 1.00 89.94 87 ALA A CA 1
ATOM 691 C C . ALA A 1 87 ? -5.357 8.492 -11.826 1.00 89.94 87 ALA A C 1
ATOM 693 O O . ALA A 1 87 ? -5.895 9.545 -12.149 1.00 89.94 87 ALA A O 1
ATOM 694 N N . ASP A 1 88 ? -5.692 7.822 -10.722 1.00 87.50 88 ASP A N 1
ATOM 695 C CA . ASP A 1 88 ? -6.781 8.214 -9.822 1.00 87.50 88 ASP A CA 1
ATOM 696 C C . ASP A 1 88 ? -6.545 9.628 -9.258 1.00 87.50 88 ASP A C 1
ATOM 698 O O . ASP A 1 88 ? -7.452 10.458 -9.212 1.00 87.50 88 ASP A O 1
ATOM 702 N N . ALA A 1 89 ? -5.301 9.948 -8.876 1.00 85.62 89 ALA A N 1
ATOM 703 C CA . ALA A 1 89 ? -4.943 11.281 -8.396 1.00 85.62 89 ALA A CA 1
ATOM 704 C C . ALA A 1 89 ? -5.123 12.362 -9.478 1.00 85.62 89 ALA A C 1
ATOM 706 O O . ALA A 1 89 ? -5.590 13.458 -9.175 1.00 85.62 89 ALA A O 1
ATOM 707 N N . LEU A 1 90 ? -4.788 12.054 -10.734 1.00 82.19 90 LEU A N 1
ATOM 708 C CA . LEU A 1 90 ? -4.977 12.961 -11.868 1.00 82.19 90 LEU A CA 1
ATOM 709 C C . LEU A 1 90 ? -6.453 13.138 -12.239 1.00 82.19 90 LEU A C 1
ATOM 711 O O . LEU A 1 90 ? -6.834 14.243 -12.599 1.00 82.19 90 LEU A O 1
ATOM 715 N N . GLU A 1 91 ? -7.276 12.094 -12.125 1.00 73.69 91 GLU A N 1
ATOM 716 C CA . GLU A 1 91 ? -8.726 12.160 -12.370 1.00 73.69 91 GLU A CA 1
ATOM 717 C C . GLU A 1 91 ? -9.470 12.966 -11.295 1.00 73.69 91 GLU A C 1
ATOM 719 O O . GLU A 1 91 ? -10.485 13.597 -11.581 1.00 73.69 91 GLU A O 1
ATOM 724 N N . THR A 1 92 ? -8.966 12.967 -10.057 1.00 63.09 92 THR A N 1
ATOM 725 C CA . THR A 1 92 ? -9.530 13.778 -8.960 1.00 63.09 92 THR A CA 1
ATOM 726 C C . THR A 1 92 ? -9.084 15.242 -8.965 1.00 63.09 92 THR A C 1
ATOM 728 O O . THR A 1 92 ? -9.711 16.069 -8.303 1.00 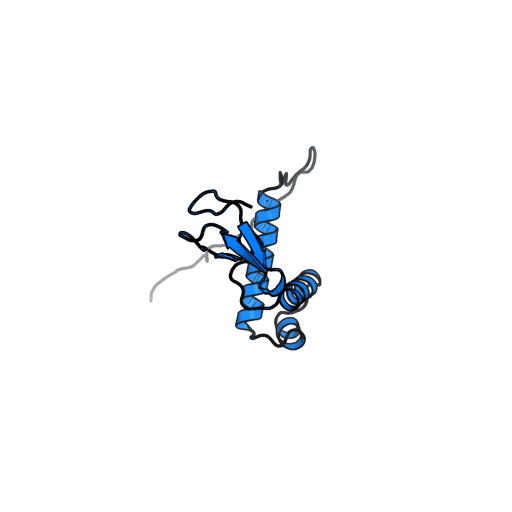63.09 92 THR A O 1
ATOM 731 N N . GLY A 1 93 ? -8.023 15.578 -9.702 1.00 58.44 93 GLY A N 1
ATOM 732 C CA . GLY A 1 93 ? -7.720 16.958 -10.071 1.00 58.44 93 GLY A CA 1
ATOM 733 C C . GLY A 1 93 ? -8.512 17.337 -11.318 1.00 58.44 93 GLY A C 1
ATOM 734 O O . GLY A 1 93 ? -8.776 16.487 -12.161 1.00 58.44 93 GLY A O 1
ATOM 735 N N . GLU A 1 94 ? -8.882 18.607 -11.482 1.00 55.00 94 GLU A N 1
ATOM 736 C CA . GLU A 1 94 ? -9.360 19.100 -12.777 1.00 55.00 94 GLU A CA 1
ATOM 737 C C . GLU A 1 94 ? -8.228 18.939 -13.804 1.00 55.00 94 GLU A C 1
ATOM 739 O O . GLU A 1 94 ? -7.383 19.816 -13.981 1.00 55.00 94 GLU A O 1
ATOM 744 N N . CYS A 1 95 ? -8.155 17.775 -14.451 1.00 51.75 95 CYS A N 1
ATOM 745 C CA . CYS A 1 95 ? -7.199 17.513 -15.510 1.00 51.75 95 CYS A CA 1
ATOM 746 C C . CYS A 1 95 ? -7.713 18.201 -16.773 1.00 51.75 95 CYS A C 1
ATOM 748 O O . CYS A 1 95 ? -8.245 17.579 -17.691 1.00 51.75 95 CYS A O 1
ATOM 750 N N . VAL A 1 96 ? -7.589 19.527 -16.799 1.00 54.97 96 VAL A N 1
ATOM 751 C CA . VAL A 1 96 ? -7.724 20.301 -18.024 1.00 54.97 96 VAL A CA 1
ATOM 752 C C . VAL A 1 96 ? -6.512 19.958 -18.887 1.00 54.97 96 VAL A C 1
ATOM 754 O O . VAL A 1 96 ? -5.447 20.571 -18.811 1.00 54.97 96 VAL A O 1
ATOM 757 N N . ILE A 1 97 ? -6.662 18.913 -19.697 1.00 56.94 97 ILE A N 1
ATOM 758 C CA . ILE A 1 97 ? -5.743 18.577 -20.780 1.00 56.94 97 ILE A CA 1
ATOM 759 C C . ILE A 1 97 ? -6.004 19.611 -21.885 1.00 56.94 97 ILE A C 1
ATOM 761 O O . ILE A 1 97 ? -6.740 19.364 -22.834 1.00 56.94 97 ILE A O 1
ATOM 765 N N . GLY A 1 98 ? -5.411 20.797 -21.714 1.00 54.50 98 GLY A N 1
ATOM 766 C CA . GLY A 1 98 ? -5.512 21.938 -22.628 1.00 54.50 98 GLY A CA 1
ATOM 767 C C . GLY A 1 98 ? -6.001 23.194 -21.913 1.00 54.50 98 GLY A C 1
ATOM 768 O O . GLY A 1 98 ? -7.199 23.436 -21.834 1.00 54.50 98 GLY A O 1
ATOM 769 N N . GLY A 1 99 ? -5.074 23.990 -21.372 1.00 56.88 99 GLY A N 1
ATOM 770 C CA . GLY A 1 99 ? -5.393 25.337 -20.891 1.00 56.88 99 GLY A CA 1
ATOM 771 C C . GLY A 1 99 ? -5.838 26.255 -22.036 1.00 56.88 99 GLY A C 1
ATOM 772 O O . GLY A 1 99 ? -5.675 25.919 -23.211 1.00 56.88 99 GLY A O 1
ATOM 773 N N . GLU A 1 100 ? -6.392 27.420 -21.703 1.00 47.97 100 GLU A N 1
ATOM 774 C CA . GLU A 1 100 ? -6.896 28.388 -22.683 1.00 47.97 100 GLU A CA 1
ATOM 775 C C . GLU A 1 100 ? -5.811 28.730 -23.728 1.00 47.97 100 GLU A C 1
ATOM 777 O O . GLU A 1 100 ? -4.751 29.261 -23.400 1.00 47.97 100 GLU A O 1
ATOM 782 N N . GLY A 1 101 ? -6.045 28.347 -24.990 1.00 54.53 101 GLY A N 1
ATOM 783 C CA . GLY A 1 101 ? -5.104 28.535 -26.104 1.00 54.53 101 GLY A CA 1
ATOM 784 C C . GLY A 1 101 ? -4.206 27.338 -26.459 1.00 54.53 101 GLY A C 1
ATOM 785 O O . GLY A 1 101 ? -3.420 27.448 -27.398 1.00 54.53 101 GLY A O 1
ATOM 786 N N . ILE A 1 102 ? -4.316 26.191 -25.778 1.00 50.75 102 ILE A N 1
ATOM 787 C CA . ILE A 1 102 ? -3.531 24.985 -26.097 1.00 50.75 102 ILE A CA 1
ATOM 788 C C . ILE A 1 102 ? -4.386 23.990 -26.892 1.00 50.75 102 ILE A C 1
ATOM 790 O O . ILE A 1 102 ? -5.207 23.266 -26.332 1.00 50.75 102 ILE A O 1
ATOM 794 N N . VAL A 1 103 ? -4.155 23.908 -28.206 1.00 54.34 103 VAL A N 1
ATOM 795 C CA . VAL A 1 103 ? -4.663 22.808 -29.041 1.00 54.34 103 VAL A CA 1
ATOM 796 C C . VAL A 1 103 ? -3.768 21.593 -28.805 1.00 54.34 103 VAL A C 1
ATOM 798 O O . VAL A 1 103 ? -2.662 21.525 -29.336 1.00 54.34 103 VAL A O 1
ATOM 801 N N . MET A 1 104 ? -4.218 20.641 -27.985 1.00 53.34 104 MET A N 1
ATOM 802 C CA . MET A 1 104 ? -3.544 19.348 -27.874 1.00 53.34 104 MET A CA 1
ATOM 803 C C . MET A 1 104 ? -4.040 18.395 -28.958 1.00 53.34 104 MET A C 1
ATOM 805 O O . MET A 1 104 ? -5.186 17.949 -28.950 1.00 53.34 104 MET A O 1
ATOM 809 N N . GLU A 1 105 ? -3.150 18.075 -29.892 1.00 59.94 105 GLU A N 1
ATOM 810 C CA . GLU A 1 105 ? -3.348 17.002 -30.858 1.00 59.94 105 GLU A CA 1
ATOM 811 C C . GLU A 1 105 ? -3.164 15.658 -30.147 1.00 59.94 105 GLU A C 1
ATOM 813 O O . GLU A 1 105 ? -2.060 15.262 -29.771 1.00 59.94 105 GLU A O 1
ATOM 818 N N . ILE A 1 106 ? -4.272 14.956 -29.923 1.00 62.22 106 ILE A N 1
ATOM 819 C CA . ILE A 1 106 ? -4.242 13.567 -29.479 1.00 62.22 106 ILE A CA 1
ATOM 820 C C . ILE A 1 106 ? -3.969 12.724 -30.728 1.00 62.22 106 ILE A C 1
ATOM 822 O O . ILE A 1 106 ? -4.884 12.492 -31.519 1.00 62.22 106 ILE A O 1
ATOM 826 N N . ASP A 1 107 ? -2.728 12.261 -30.916 1.00 54.62 107 ASP A N 1
ATOM 827 C CA . ASP A 1 107 ? -2.414 11.267 -31.951 1.00 54.62 107 ASP A CA 1
ATOM 828 C C . ASP A 1 107 ? -3.036 9.921 -31.549 1.00 54.62 107 ASP A C 1
ATOM 830 O O . ASP A 1 107 ? -2.442 9.073 -30.874 1.00 54.62 107 ASP A O 1
ATOM 834 N N . GLY A 1 108 ? -4.313 9.767 -31.897 1.00 50.03 108 GLY A N 1
ATOM 835 C CA . GLY A 1 108 ? -5.045 8.524 -31.772 1.00 50.03 108 GLY A CA 1
ATOM 836 C C . GLY A 1 108 ? -4.340 7.473 -32.611 1.00 50.03 108 GLY A C 1
ATOM 837 O O . GLY A 1 108 ? -4.394 7.504 -33.839 1.00 50.03 108 GLY A O 1
ATOM 838 N N . THR A 1 109 ? -3.691 6.529 -31.932 1.00 60.09 109 THR A N 1
ATOM 839 C CA . THR A 1 109 ? -2.994 5.403 -32.542 1.00 60.09 109 THR A CA 1
ATOM 840 C C . THR A 1 109 ? -3.886 4.792 -33.623 1.00 60.09 109 THR A C 1
ATOM 842 O O . THR A 1 109 ? -4.934 4.212 -33.329 1.00 60.09 109 THR A O 1
ATOM 845 N N . LYS A 1 110 ? -3.500 4.951 -34.896 1.00 57.88 110 LYS A N 1
ATOM 846 C CA . LYS A 1 110 ? -4.226 4.374 -36.032 1.00 57.88 110 LYS A CA 1
ATOM 847 C C . LYS A 1 110 ? -4.206 2.853 -35.916 1.00 57.88 110 LYS A C 1
ATOM 849 O O . LYS A 1 110 ? -3.289 2.185 -36.390 1.00 57.88 110 LYS A O 1
ATOM 854 N N . MET A 1 111 ? -5.257 2.291 -35.331 1.00 61.28 111 MET A N 1
ATOM 855 C CA . MET A 1 111 ? -5.539 0.862 -35.383 1.00 61.28 111 MET A CA 1
ATOM 856 C C . MET A 1 111 ? -5.970 0.521 -36.815 1.00 61.28 111 MET A C 1
ATOM 858 O O . MET A 1 111 ? -7.154 0.506 -37.155 1.00 61.28 111 MET A O 1
ATOM 862 N N . SER A 1 112 ? -4.997 0.300 -37.699 1.00 54.28 112 SER A N 1
ATOM 86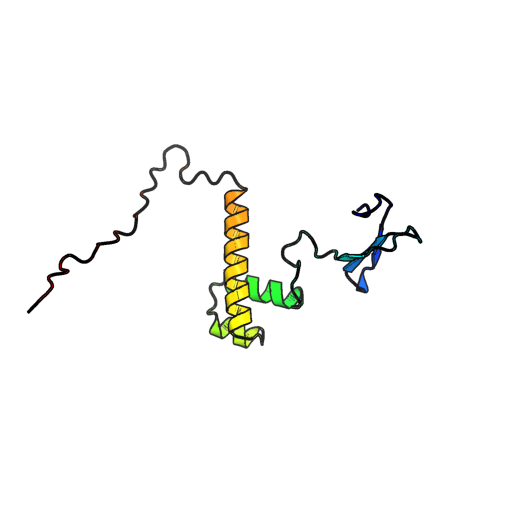3 C CA . SER A 1 112 ? -5.281 -0.215 -39.035 1.00 54.28 112 SER A CA 1
ATOM 864 C C . SER A 1 112 ? -5.813 -1.645 -38.905 1.00 54.28 112 SER A C 1
ATOM 866 O O . SER A 1 112 ? -5.111 -2.574 -38.508 1.00 54.28 112 SER A O 1
ATOM 868 N N . LYS A 1 113 ? -7.100 -1.838 -39.212 1.00 62.66 113 LYS A N 1
ATOM 869 C CA . LYS A 1 113 ? -7.646 -3.180 -39.433 1.00 62.66 113 LYS A CA 1
ATOM 870 C C . LYS A 1 113 ? -6.917 -3.783 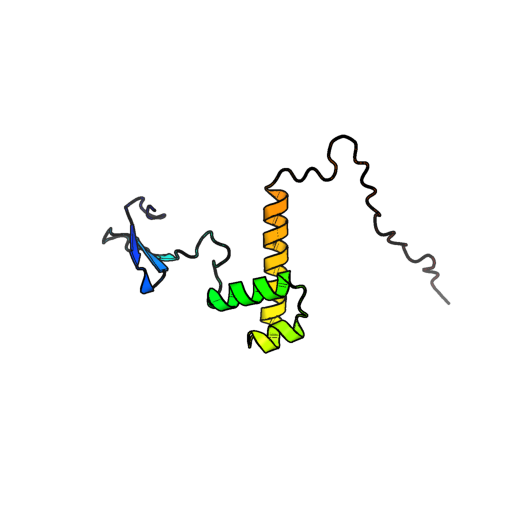-40.633 1.00 62.66 113 LYS A C 1
ATOM 872 O O . LYS A 1 113 ? -6.817 -3.143 -41.680 1.00 62.66 113 LYS A O 1
ATOM 877 N N . ARG A 1 114 ? -6.420 -5.013 -40.477 1.00 60.19 114 ARG A N 1
ATOM 878 C CA . ARG A 1 114 ? -5.778 -5.794 -41.542 1.00 60.19 114 ARG A CA 1
ATOM 879 C C . ARG A 1 114 ? -6.705 -5.812 -42.765 1.00 60.19 114 ARG A C 1
ATOM 881 O O . ARG A 1 114 ? -7.777 -6.412 -42.733 1.00 60.19 114 ARG A O 1
ATOM 888 N N . LYS A 1 115 ? -6.313 -5.124 -43.836 1.00 54.69 115 LYS A N 1
ATOM 889 C CA . LYS A 1 115 ? -6.915 -5.294 -45.162 1.00 54.69 115 LYS A CA 1
ATOM 890 C C . LYS A 1 115 ? -6.400 -6.649 -45.659 1.00 54.69 115 LYS A C 1
ATOM 892 O O . LYS A 1 115 ? -5.201 -6.881 -45.574 1.00 54.69 115 LYS A O 1
ATOM 897 N N . TYR A 1 116 ? -7.295 -7.519 -46.120 1.00 59.59 116 TYR A N 1
ATOM 898 C CA . TYR A 1 116 ? -7.060 -8.905 -46.572 1.00 59.59 116 TYR A CA 1
ATOM 899 C C . TYR A 1 116 ? -7.208 -10.009 -45.510 1.00 59.59 116 TYR A C 1
ATOM 901 O O . TYR A 1 116 ? -6.267 -10.717 -45.174 1.00 59.59 116 TYR A O 1
ATOM 909 N N . ASN A 1 117 ? -8.459 -10.237 -45.100 1.00 58.72 117 ASN A N 1
ATOM 910 C CA . ASN A 1 117 ? -8.995 -11.599 -45.049 1.00 58.72 117 ASN A CA 1
ATOM 911 C C . ASN A 1 117 ? -9.566 -11.914 -46.440 1.00 58.72 117 ASN A C 1
ATOM 913 O O . ASN A 1 117 ? -10.735 -11.642 -46.708 1.00 58.72 117 ASN A O 1
ATOM 917 N N . LYS A 1 118 ? -8.734 -12.426 -47.351 1.00 57.66 118 LYS A N 1
ATOM 918 C CA . LYS A 1 118 ? -9.239 -13.224 -48.473 1.00 57.66 118 LYS A CA 1
ATOM 919 C C . LYS A 1 118 ? -9.086 -14.679 -48.055 1.00 57.66 118 LYS A C 1
ATOM 921 O O . LYS A 1 118 ? -7.968 -15.134 -47.839 1.00 57.66 118 LYS A O 1
ATOM 926 N N . GLY A 1 119 ? -10.217 -15.342 -47.849 1.00 57.75 119 GLY A N 1
ATOM 927 C CA . GLY A 1 119 ? -10.267 -16.783 -47.667 1.00 57.75 119 GLY A CA 1
ATOM 928 C C . GLY A 1 119 ? -10.078 -17.531 -48.988 1.00 57.75 119 GLY A C 1
ATOM 929 O O . GLY A 1 119 ? -10.294 -16.966 -50.059 1.00 57.75 119 GLY A O 1
ATOM 930 N N . THR A 1 120 ? -9.726 -18.805 -48.822 1.00 45.91 120 THR A N 1
ATOM 931 C CA . THR A 1 120 ? -10.112 -19.965 -49.641 1.00 45.91 120 THR A CA 1
ATOM 932 C C . THR A 1 120 ? -9.605 -20.036 -51.087 1.00 45.91 120 THR A C 1
ATOM 934 O O . THR A 1 120 ? -10.209 -19.463 -51.992 1.00 45.91 120 THR A O 1
ATOM 937 N N . LEU A 1 121 ? -8.546 -20.825 -51.308 1.00 42.59 121 LEU A N 1
ATOM 938 C CA . LEU A 1 121 ? -8.561 -22.173 -51.917 1.00 42.59 121 LEU A CA 1
ATOM 939 C C . LEU A 1 121 ? -7.170 -22.809 -51.777 1.00 42.59 121 LEU A C 1
ATOM 941 O O . LEU A 1 121 ? -6.176 -22.064 -51.926 1.00 42.59 121 LEU A O 1
#

Sequence (121 aa):
MECPECGEPTTFQRAKLLFKCTKRSCRKAVSAKNGTFFAGHRVSFSEILHMAYLWLWKTSVISIKDQCEVSKTTACSFLGYFRQLVADALETGECVIGGEGIVMEIDGTKMSKRKYNKGTL

Nearest PDB structures (foldseek):
  2r0q-assembly1_F  TM=9.642E-01  e=2.233E+00  Staphylococcus aureus
  5clv-assembly2_E  TM=7.164E-01  e=3.060E+00  Escherichia coli
  5z58-assembly1_L  TM=4.452E-01  e=6.336E-01  Homo sapiens
  8qa9-assembly1_D  TM=6.195E-01  e=2.697E+00  Escherichia coli
  5z57-assembly1_L  TM=4.290E-01  e=1.849E+00  Homo sapiens

Secondary structure (DSSP, 8-state):
-B-TTT--BEEEEGGGTEEEE--TTT--EEETTTTSTTTT--S-HHHHHHHHHHHHTT--HHHHHHHTT--HHHHHHHHHHHHHHHHHHHHHS---SS-TT-------------S------

Mean predicted aligned error: 12.32 Å